Protein AF-A0A1K1LLT8-F1 (afdb_monomer_lite)

InterPro domains:
  IPR009057 Homedomain-like superfamily [SSF46689] (10-58)
  IPR018060 AraC-like, DNA binding HTH domain [PF12833] (1-56)
  IPR018060 AraC-like, DNA binding HTH domain [PS01124] (1-58)
  IPR018060 AraC-like, DNA binding HTH domain [SM00342] (1-57)
  IPR053142 Pyochelin receptor regulatory protein [PTHR47893] (1-57)

Radius of gyration: 10.52 Å; chains: 1; bounding box: 24×19×27 Å

Sequence (58 aa):
MTVLGYLANYRLGMARSFFADGKKAIGDIVYELGCRSPQHFSAAFRKKFGVAPGGLKK

Foldseek 3Di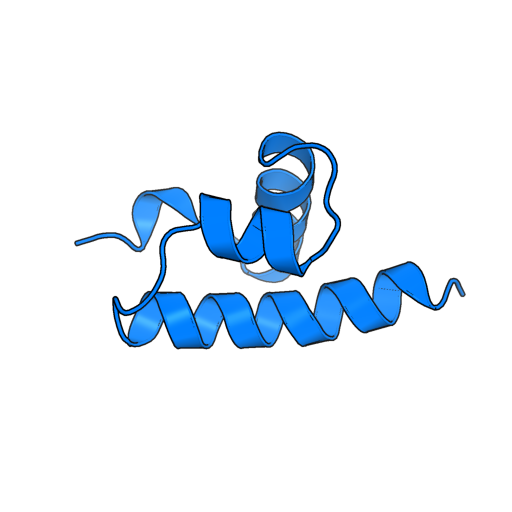:
DDPLVVLLVVLLVVLVVCLVVVPDDLVVSCVVSVPPDSVVSQVVSCVVPVDGSVVSHD

Structure (mmCIF, N/CA/C/O backbone):
data_AF-A0A1K1LLT8-F1
#
_entry.id   AF-A0A1K1LLT8-F1
#
loop_
_atom_site.group_PDB
_atom_site.id
_atom_site.type_symbol
_atom_site.label_atom_id
_atom_site.label_alt_id
_atom_site.label_comp_id
_atom_site.label_asym_id
_atom_site.label_entity_id
_atom_site.label_seq_id
_atom_site.pdbx_PDB_ins_code
_atom_site.Cartn_x
_atom_site.Cartn_y
_atom_site.Cartn_z
_atom_site.occupancy
_atom_site.B_iso_or_equiv
_atom_site.auth_seq_id
_atom_site.auth_comp_id
_atom_site.auth_asym_id
_atom_site.auth_atom_id
_atom_site.pdbx_PDB_model_num
ATOM 1 N N . MET A 1 1 ? 9.565 -6.478 -20.229 1.00 42.53 1 MET A N 1
ATOM 2 C CA . MET A 1 1 ? 8.376 -7.151 -19.658 1.00 42.53 1 MET A CA 1
ATOM 3 C C . MET A 1 1 ? 8.850 -8.105 -18.577 1.00 42.53 1 MET A C 1
ATOM 5 O O . MET A 1 1 ? 9.559 -9.044 -18.895 1.00 42.53 1 MET A O 1
ATOM 9 N N . THR A 1 2 ? 8.541 -7.846 -17.308 1.00 68.19 2 THR A N 1
ATOM 10 C CA . THR A 1 2 ? 8.911 -8.734 -16.193 1.00 68.19 2 THR A CA 1
ATOM 11 C C . THR A 1 2 ? 7.655 -9.389 -15.638 1.00 68.19 2 THR A C 1
ATOM 13 O O . THR A 1 2 ? 6.673 -8.705 -15.348 1.00 68.19 2 THR A O 1
ATOM 16 N N . VAL A 1 3 ? 7.699 -10.710 -15.457 1.00 70.31 3 VAL A N 1
ATOM 17 C CA . VAL A 1 3 ? 6.611 -11.526 -14.880 1.00 70.31 3 VAL A CA 1
ATOM 18 C C . VAL A 1 3 ? 6.122 -10.945 -13.547 1.00 70.31 3 VAL A C 1
ATOM 20 O O . VAL A 1 3 ? 4.923 -10.909 -13.277 1.00 70.31 3 VAL A O 1
ATOM 23 N N . LEU A 1 4 ? 7.042 -10.369 -12.767 1.00 70.38 4 LEU A N 1
ATOM 24 C CA . LEU A 1 4 ? 6.757 -9.655 -11.522 1.00 70.38 4 LEU A CA 1
ATOM 25 C C . LEU A 1 4 ? 5.749 -8.508 -11.681 1.00 70.38 4 LEU A C 1
ATOM 27 O O . LEU A 1 4 ? 4.895 -8.337 -10.818 1.00 70.38 4 LEU A O 1
ATOM 31 N N . GLY A 1 5 ? 5.808 -7.736 -12.771 1.00 72.19 5 GLY A N 1
ATOM 32 C CA . GLY A 1 5 ? 4.894 -6.611 -12.996 1.00 72.19 5 GLY A CA 1
ATOM 33 C C . GLY A 1 5 ? 3.470 -7.061 -13.328 1.00 72.19 5 GLY A C 1
ATOM 34 O O . GLY A 1 5 ? 2.500 -6.469 -12.853 1.00 72.19 5 GLY A O 1
ATOM 35 N N . TYR A 1 6 ? 3.337 -8.141 -14.100 1.00 78.44 6 TYR A N 1
ATOM 36 C CA . TYR A 1 6 ? 2.037 -8.737 -14.406 1.00 78.44 6 TYR A CA 1
ATOM 37 C C . TYR A 1 6 ? 1.408 -9.366 -13.159 1.00 78.44 6 TYR A C 1
ATOM 39 O O . TYR A 1 6 ? 0.250 -9.101 -12.839 1.00 78.44 6 TYR A O 1
ATOM 47 N N . LEU A 1 7 ? 2.202 -10.124 -12.402 1.00 76.38 7 LEU A N 1
ATOM 48 C CA . LEU A 1 7 ? 1.754 -10.757 -11.169 1.00 76.38 7 LEU A CA 1
ATOM 49 C C . LEU A 1 7 ? 1.359 -9.703 -10.125 1.00 76.38 7 LEU A C 1
ATOM 51 O O . LEU A 1 7 ? 0.295 -9.808 -9.517 1.00 76.38 7 LEU A O 1
ATOM 55 N N . ALA A 1 8 ? 2.156 -8.639 -9.970 1.00 73.94 8 ALA A N 1
ATOM 56 C CA . ALA A 1 8 ? 1.811 -7.506 -9.114 1.00 73.94 8 ALA A CA 1
ATOM 57 C C . ALA A 1 8 ? 0.470 -6.888 -9.522 1.00 73.94 8 ALA A C 1
ATOM 59 O O . ALA A 1 8 ? -0.381 -6.678 -8.668 1.00 73.94 8 ALA A O 1
ATOM 60 N N . ASN A 1 9 ? 0.236 -6.667 -10.817 1.00 78.00 9 ASN A N 1
ATOM 61 C CA . ASN A 1 9 ? -1.036 -6.153 -11.324 1.00 78.00 9 ASN A CA 1
ATOM 62 C C . ASN A 1 9 ? -2.234 -7.050 -11.001 1.00 78.00 9 ASN A C 1
ATOM 64 O O . ASN A 1 9 ? -3.276 -6.538 -10.593 1.00 78.00 9 ASN A O 1
ATOM 68 N N . TYR A 1 10 ? -2.088 -8.361 -11.176 1.00 81.19 10 TYR A N 1
ATOM 69 C CA . TYR A 1 10 ? -3.141 -9.322 -10.859 1.00 81.19 10 TYR A CA 1
ATOM 70 C C . TYR A 1 10 ? -3.491 -9.283 -9.370 1.00 81.19 10 TYR A C 1
ATOM 72 O O . TYR A 1 10 ? -4.644 -9.115 -8.971 1.00 81.19 10 TYR A O 1
ATOM 80 N N . ARG A 1 11 ? -2.463 -9.342 -8.529 1.00 77.25 11 ARG A N 1
ATOM 81 C CA . ARG A 1 11 ? -2.648 -9.369 -7.087 1.00 77.25 11 ARG A CA 1
ATOM 82 C C . ARG A 1 11 ? -3.101 -8.013 -6.512 1.00 77.25 11 ARG A C 1
ATOM 84 O O . ARG A 1 11 ? -3.817 -7.973 -5.520 1.00 77.25 11 ARG A O 1
ATOM 91 N N . LEU A 1 12 ? -2.757 -6.900 -7.163 1.00 77.69 12 LEU A N 1
ATOM 92 C CA . LEU A 1 12 ? -3.321 -5.569 -6.902 1.00 77.69 12 LEU A CA 1
ATOM 93 C C . LEU A 1 12 ? -4.846 -5.548 -7.130 1.00 77.69 12 LEU A C 1
ATOM 95 O O . LEU A 1 12 ? -5.577 -4.936 -6.352 1.00 77.69 12 LEU A O 1
ATOM 99 N N . GLY A 1 13 ? -5.336 -6.253 -8.155 1.00 80.06 13 GLY A N 1
ATOM 100 C CA . GLY A 1 13 ? -6.770 -6.468 -8.378 1.00 80.06 13 GLY A CA 1
ATOM 101 C C . GLY A 1 13 ? -7.431 -7.255 -7.244 1.00 80.06 13 GLY A C 1
ATOM 102 O O . GLY A 1 13 ? -8.480 -6.851 -6.747 1.00 80.06 13 GLY A O 1
ATOM 103 N N . MET A 1 14 ? -6.773 -8.316 -6.770 1.00 79.69 14 MET A N 1
ATOM 104 C CA . MET A 1 14 ? -7.225 -9.086 -5.604 1.00 79.69 14 MET A CA 1
ATOM 105 C C . MET A 1 14 ? -7.278 -8.232 -4.336 1.00 79.69 14 MET A C 1
ATOM 107 O O . MET A 1 14 ? -8.281 -8.252 -3.628 1.00 79.69 14 MET A O 1
ATOM 111 N N . ALA A 1 15 ? -6.245 -7.421 -4.092 1.00 77.31 15 ALA A N 1
ATOM 112 C CA . ALA A 1 15 ? -6.189 -6.492 -2.968 1.00 77.31 15 ALA A CA 1
ATOM 113 C C . ALA A 1 15 ? -7.408 -5.564 -2.938 1.00 77.31 15 ALA A C 1
ATOM 115 O O . ALA A 1 15 ? -8.040 -5.408 -1.899 1.00 77.31 15 ALA A O 1
ATOM 116 N N . ARG A 1 16 ? -7.791 -5.005 -4.093 1.00 77.69 16 ARG A N 1
ATOM 117 C CA . ARG A 1 16 ? -8.990 -4.166 -4.219 1.00 77.69 16 ARG A CA 1
ATOM 118 C C . ARG A 1 16 ? -10.265 -4.909 -3.815 1.00 77.69 16 ARG A C 1
ATOM 120 O O . ARG A 1 16 ? -11.101 -4.321 -3.139 1.00 77.69 16 ARG A O 1
ATOM 127 N N . SER A 1 17 ? -10.399 -6.179 -4.194 1.00 78.44 17 SER A N 1
ATOM 128 C CA . SER A 1 17 ? -11.543 -7.003 -3.790 1.00 78.44 17 SER A CA 1
ATOM 129 C C . SER A 1 17 ? -11.537 -7.279 -2.286 1.00 78.44 17 SER A C 1
ATOM 131 O O . SER A 1 17 ? -12.571 -7.156 -1.644 1.00 78.44 17 SER A O 1
ATOM 133 N N . PHE A 1 18 ? -10.373 -7.579 -1.701 1.00 76.81 18 PHE A N 1
ATOM 134 C CA . PHE A 1 18 ? -10.243 -7.779 -0.255 1.00 76.81 18 PHE A CA 1
ATOM 135 C C . PHE A 1 18 ? -10.556 -6.520 0.553 1.00 76.81 18 PHE A C 1
ATOM 137 O O . PHE A 1 18 ? -11.158 -6.621 1.619 1.00 76.81 18 PHE A O 1
ATOM 144 N N . PHE A 1 19 ? -10.175 -5.347 0.044 1.00 74.38 19 PHE A N 1
ATOM 145 C CA . PHE A 1 19 ? -10.533 -4.070 0.650 1.00 74.38 19 PHE A CA 1
ATOM 146 C C . PHE A 1 19 ? -12.029 -3.775 0.545 1.00 74.38 19 PHE A C 1
ATOM 148 O O . PHE A 1 19 ? -12.606 -3.293 1.510 1.00 74.38 19 PHE A O 1
ATOM 155 N N . ALA A 1 20 ? -12.662 -4.095 -0.587 1.00 73.62 20 ALA A N 1
ATOM 156 C CA . ALA A 1 20 ? -14.108 -3.948 -0.746 1.00 73.62 20 ALA A CA 1
ATOM 157 C C . ALA A 1 20 ? -14.900 -4.868 0.199 1.00 73.62 20 ALA A C 1
ATOM 159 O O . ALA A 1 20 ? -15.969 -4.494 0.665 1.00 73.62 20 ALA A O 1
ATOM 160 N N . ASP A 1 21 ? -14.359 -6.049 0.496 1.00 73.12 21 ASP A N 1
ATOM 161 C CA . ASP A 1 21 ? -14.965 -7.033 1.399 1.00 73.12 21 ASP A CA 1
ATOM 162 C C . ASP A 1 21 ? -14.597 -6.785 2.883 1.00 73.12 21 ASP A C 1
ATOM 164 O O . ASP A 1 21 ? -15.143 -7.413 3.781 1.00 73.12 21 ASP A O 1
ATOM 168 N N . GLY A 1 22 ? -13.629 -5.903 3.172 1.00 69.00 22 GLY A N 1
ATOM 169 C CA . GLY A 1 22 ? -13.113 -5.662 4.530 1.00 69.00 22 GLY A CA 1
ATOM 170 C C . GLY A 1 22 ? -12.381 -6.858 5.164 1.00 69.00 22 GLY A C 1
ATOM 171 O O . GLY A 1 22 ? -11.997 -6.805 6.330 1.00 69.00 22 GLY A O 1
ATOM 172 N N . LYS A 1 23 ? -12.161 -7.943 4.411 1.00 64.25 23 LYS A N 1
ATOM 173 C CA . LYS A 1 23 ? -11.724 -9.247 4.941 1.00 64.25 23 LYS A CA 1
ATOM 174 C C . LYS A 1 23 ? -10.228 -9.364 5.236 1.00 64.25 23 LYS A C 1
ATOM 176 O O . LYS A 1 23 ? -9.840 -10.283 5.951 1.00 64.25 23 LYS A O 1
ATOM 181 N N . LYS A 1 24 ? -9.368 -8.496 4.685 1.00 66.81 24 LYS A N 1
ATOM 182 C CA . LYS A 1 24 ? -7.908 -8.588 4.888 1.00 66.81 24 LYS A CA 1
ATOM 183 C C . LYS A 1 24 ? -7.233 -7.231 5.045 1.00 66.81 24 LYS A C 1
ATOM 185 O O . LYS A 1 24 ? -7.551 -6.259 4.360 1.00 66.81 24 LYS A O 1
ATOM 190 N N . ALA A 1 25 ? -6.240 -7.188 5.931 1.00 68.75 25 ALA A N 1
ATOM 191 C CA . ALA A 1 25 ? -5.370 -6.038 6.094 1.00 68.75 25 ALA A CA 1
ATOM 192 C C . ALA A 1 25 ? -4.345 -5.952 4.952 1.00 68.75 25 ALA A C 1
ATOM 194 O O . ALA A 1 25 ? -3.906 -6.945 4.379 1.00 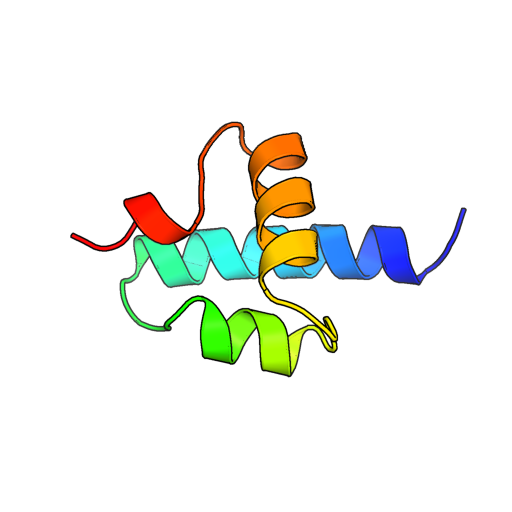68.75 25 ALA A O 1
ATOM 195 N N . ILE A 1 26 ? -3.907 -4.727 4.666 1.00 68.56 26 ILE A N 1
ATOM 196 C CA . ILE A 1 26 ? -2.873 -4.422 3.667 1.00 68.56 26 ILE A CA 1
ATOM 197 C C . ILE A 1 26 ? -1.587 -5.201 3.954 1.00 68.56 26 ILE A C 1
ATOM 199 O O . ILE A 1 26 ? -0.928 -5.631 3.019 1.00 68.56 26 ILE A O 1
ATOM 203 N N . GLY A 1 27 ? -1.243 -5.383 5.234 1.00 67.62 27 GLY A N 1
ATOM 204 C CA . GLY A 1 27 ? -0.051 -6.116 5.665 1.00 67.62 27 GLY A CA 1
ATOM 205 C C . GLY A 1 27 ? -0.046 -7.571 5.197 1.00 67.62 27 GLY A C 1
ATOM 206 O O . GLY A 1 27 ? 0.934 -7.990 4.589 1.00 67.62 27 GLY A O 1
ATOM 207 N N . ASP A 1 28 ? -1.154 -8.295 5.387 1.00 74.88 28 ASP A N 1
ATOM 208 C CA . ASP A 1 28 ? -1.314 -9.670 4.891 1.00 74.88 28 ASP A CA 1
ATOM 209 C C . ASP A 1 28 ? -1.179 -9.737 3.380 1.00 74.88 28 ASP A C 1
ATOM 211 O O . ASP A 1 28 ? -0.446 -10.565 2.852 1.00 74.88 28 ASP A O 1
ATOM 215 N N . ILE A 1 29 ? -1.832 -8.811 2.677 1.00 74.25 29 ILE A N 1
ATOM 216 C CA . ILE A 1 29 ? -1.763 -8.751 1.221 1.00 74.25 29 ILE A CA 1
ATOM 217 C C . ILE A 1 29 ? -0.311 -8.503 0.786 1.00 74.25 29 ILE A C 1
ATOM 219 O O . ILE A 1 29 ? 0.209 -9.235 -0.042 1.00 74.25 29 ILE A O 1
ATOM 223 N N . VAL A 1 30 ? 0.392 -7.538 1.380 1.00 74.50 30 VAL A N 1
ATOM 224 C CA . VAL A 1 30 ? 1.814 -7.247 1.106 1.00 74.50 30 VAL A CA 1
ATOM 225 C C . VAL A 1 30 ? 2.708 -8.467 1.332 1.00 74.50 30 VAL A C 1
ATOM 227 O O . VAL A 1 30 ? 3.603 -8.718 0.519 1.00 74.50 30 VAL A O 1
ATOM 230 N N . TYR A 1 31 ? 2.443 -9.228 2.391 1.00 74.94 31 TYR A N 1
ATOM 231 C CA . TYR A 1 31 ? 3.152 -10.462 2.700 1.00 74.94 31 TYR A CA 1
ATOM 232 C C . TYR A 1 31 ? 2.888 -11.548 1.641 1.00 74.94 31 TYR A C 1
ATOM 234 O O . TYR A 1 31 ? 3.831 -12.083 1.061 1.00 74.94 31 TYR A O 1
ATOM 242 N N . GLU A 1 32 ? 1.622 -11.787 1.284 1.00 68.88 32 GLU A N 1
ATOM 243 C CA . GLU A 1 32 ? 1.185 -12.751 0.253 1.00 68.88 32 GLU A CA 1
ATOM 244 C C . GLU A 1 32 ? 1.732 -12.404 -1.148 1.00 68.88 32 GLU A C 1
ATOM 246 O O . GLU A 1 32 ? 2.037 -13.260 -1.982 1.00 68.88 32 GLU A O 1
ATOM 251 N N . LEU A 1 33 ? 1.895 -11.109 -1.408 1.00 69.38 33 LEU A N 1
ATOM 252 C CA . LEU A 1 33 ? 2.466 -10.559 -2.631 1.00 69.38 33 LEU A CA 1
ATOM 253 C C . LEU A 1 33 ? 3.980 -10.765 -2.741 1.00 69.38 33 LEU A C 1
ATOM 255 O O . LEU A 1 33 ? 4.545 -10.543 -3.816 1.00 69.38 33 LEU A O 1
ATOM 259 N N . GLY A 1 34 ? 4.660 -11.136 -1.657 1.00 67.88 34 GLY A N 1
ATOM 260 C CA . GLY A 1 34 ? 6.120 -11.134 -1.603 1.00 67.88 34 GLY A CA 1
ATOM 261 C C . GLY A 1 34 ? 6.710 -9.728 -1.759 1.00 67.88 34 GLY A C 1
ATOM 262 O O . GLY A 1 34 ? 7.864 -9.571 -2.166 1.00 67.88 34 GLY A O 1
ATOM 263 N N . CYS A 1 35 ? 5.926 -8.681 -1.472 1.00 65.62 35 C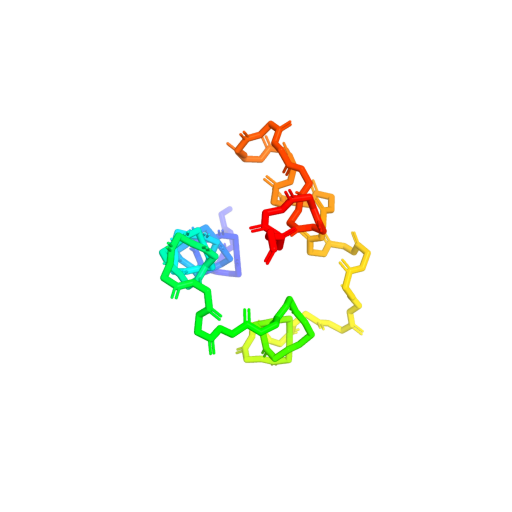YS A N 1
ATOM 264 C CA . CYS A 1 35 ? 6.459 -7.331 -1.402 1.00 65.62 35 CYS A CA 1
ATOM 265 C C . CYS A 1 35 ? 7.243 -7.206 -0.098 1.00 65.62 35 CYS A C 1
ATOM 267 O O . CYS A 1 35 ? 6.671 -7.216 0.985 1.00 65.62 35 CYS A O 1
ATOM 269 N N . ARG A 1 36 ? 8.561 -7.014 -0.210 1.00 64.81 36 ARG A N 1
ATOM 270 C CA . ARG A 1 36 ? 9.440 -6.805 0.952 1.00 64.81 36 ARG A CA 1
ATOM 271 C C . ARG A 1 36 ? 9.046 -5.609 1.819 1.00 64.81 36 ARG A C 1
ATOM 273 O O . ARG A 1 36 ? 9.445 -5.561 2.974 1.00 64.81 36 ARG A O 1
ATOM 280 N N . SER A 1 37 ? 8.304 -4.641 1.274 1.00 70.06 37 SER A N 1
ATOM 281 C CA . SER A 1 37 ? 7.869 -3.479 2.041 1.00 70.06 37 SER A CA 1
ATOM 282 C C . SER A 1 37 ? 6.474 -2.974 1.627 1.00 70.06 37 SER A C 1
ATOM 284 O O . SER A 1 37 ? 6.224 -2.782 0.428 1.00 70.06 37 SER A O 1
ATOM 286 N N . PRO A 1 38 ? 5.578 -2.684 2.594 1.00 72.94 38 PRO A N 1
ATOM 287 C CA . PRO A 1 38 ? 4.244 -2.127 2.346 1.00 72.94 38 PRO A CA 1
ATOM 288 C C . PRO A 1 38 ? 4.258 -0.761 1.650 1.00 72.94 38 PRO A C 1
ATOM 290 O O . PRO A 1 38 ? 3.282 -0.383 1.000 1.00 72.94 38 PRO A O 1
ATOM 293 N N . GLN A 1 39 ? 5.357 -0.013 1.767 1.00 74.38 39 GLN A N 1
ATOM 294 C CA . GLN A 1 39 ? 5.519 1.305 1.147 1.00 74.38 39 GLN A CA 1
ATOM 295 C C . GLN A 1 39 ? 5.604 1.205 -0.381 1.00 74.38 39 GLN A C 1
ATOM 297 O O . GLN A 1 39 ? 4.889 1.919 -1.086 1.00 74.38 39 GLN A O 1
ATOM 302 N N . HIS A 1 40 ? 6.398 0.263 -0.903 1.00 76.38 40 HIS A N 1
ATOM 303 C CA . HIS A 1 40 ? 6.472 -0.004 -2.344 1.00 76.38 40 HIS A CA 1
ATOM 304 C C . HIS A 1 40 ? 5.132 -0.490 -2.893 1.00 76.38 40 HIS A C 1
ATOM 306 O O . HIS A 1 40 ? 4.702 -0.053 -3.961 1.00 76.38 40 HIS A O 1
ATOM 312 N N . PHE A 1 41 ? 4.447 -1.350 -2.137 1.00 77.69 41 PHE A N 1
ATOM 313 C CA . PHE A 1 41 ? 3.108 -1.793 -2.498 1.00 77.69 41 PHE A CA 1
ATOM 314 C C . PHE A 1 41 ? 2.120 -0.629 -2.550 1.00 77.69 41 PHE A C 1
ATOM 316 O O . PHE A 1 41 ? 1.414 -0.475 -3.540 1.00 77.69 41 PHE A O 1
ATOM 323 N N . SER A 1 42 ? 2.099 0.224 -1.525 1.00 77.38 42 SER A N 1
ATOM 324 C CA . SER A 1 42 ? 1.190 1.372 -1.461 1.00 77.38 42 SER A CA 1
ATOM 325 C C . SER A 1 42 ? 1.437 2.350 -2.607 1.00 77.38 42 SER A C 1
ATOM 327 O O . SER A 1 42 ? 0.482 2.845 -3.202 1.00 77.38 42 SER A O 1
ATOM 329 N N . ALA A 1 43 ? 2.700 2.577 -2.978 1.00 81.00 43 ALA A N 1
ATOM 330 C CA . ALA A 1 43 ? 3.054 3.382 -4.142 1.00 81.00 43 ALA A CA 1
ATOM 331 C C . ALA A 1 43 ? 2.54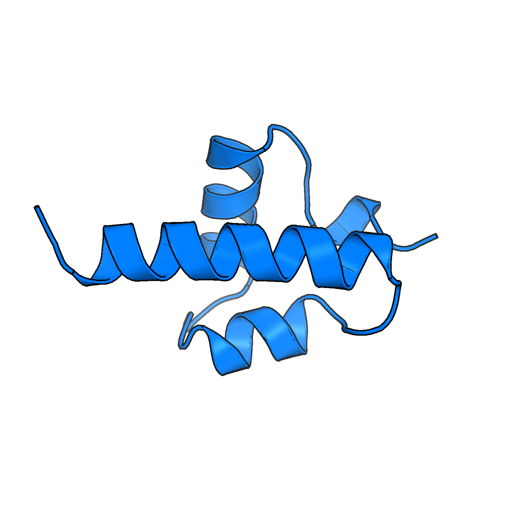0 2.758 -5.451 1.00 81.00 43 ALA A C 1
ATOM 333 O O . ALA A 1 43 ? 1.934 3.456 -6.264 1.00 81.00 43 ALA A O 1
ATOM 334 N N . ALA A 1 44 ? 2.726 1.448 -5.645 1.00 78.56 44 ALA A N 1
ATOM 335 C CA . ALA A 1 44 ? 2.241 0.732 -6.826 1.00 78.56 44 ALA A CA 1
ATOM 336 C C . ALA A 1 44 ? 0.704 0.683 -6.895 1.00 78.56 44 ALA A C 1
ATOM 338 O O . ALA A 1 44 ? 0.122 0.919 -7.953 1.00 78.56 44 ALA A O 1
ATOM 339 N N . PHE A 1 45 ? 0.045 0.441 -5.761 1.00 80.62 45 PHE A N 1
ATOM 340 C CA . PHE A 1 45 ? -1.408 0.413 -5.637 1.00 80.62 45 PHE A CA 1
ATOM 341 C C . PHE A 1 45 ? -2.007 1.787 -5.928 1.00 80.62 45 PHE A C 1
ATOM 343 O O . PHE A 1 45 ? -2.901 1.897 -6.764 1.00 80.62 45 PHE A O 1
ATOM 350 N N . ARG A 1 46 ? -1.444 2.852 -5.346 1.00 81.94 46 ARG A N 1
ATOM 351 C CA . ARG A 1 46 ? -1.866 4.227 -5.631 1.00 81.94 46 ARG A CA 1
ATOM 352 C C . ARG A 1 46 ? -1.620 4.606 -7.088 1.00 81.94 46 ARG A C 1
ATOM 354 O O . ARG A 1 46 ? -2.456 5.266 -7.687 1.00 81.94 46 ARG A O 1
ATOM 361 N N . LYS A 1 47 ? -0.516 4.160 -7.692 1.00 83.44 47 LYS A N 1
ATOM 362 C CA . LYS A 1 47 ? -0.233 4.409 -9.114 1.00 83.44 47 LYS A CA 1
ATOM 363 C C . LYS A 1 47 ? -1.233 3.708 -10.041 1.00 83.44 47 LYS A C 1
ATOM 365 O O . LYS A 1 47 ? -1.521 4.230 -11.110 1.00 83.44 47 LYS 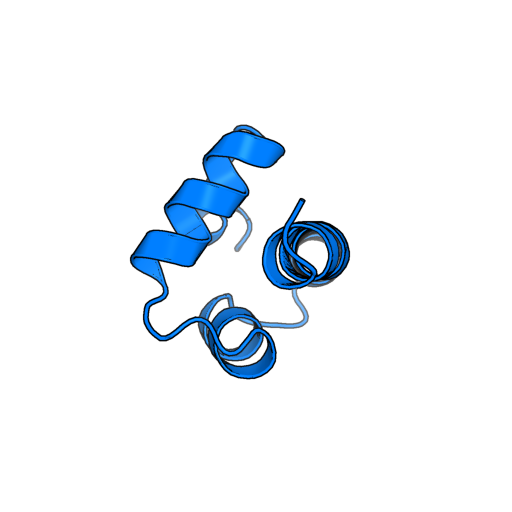A O 1
ATOM 370 N N . LYS A 1 48 ? -1.760 2.545 -9.642 1.00 82.19 48 LYS A N 1
ATOM 371 C CA . LYS A 1 48 ? -2.724 1.770 -10.435 1.00 82.19 48 LYS A CA 1
ATOM 372 C C . LYS A 1 48 ? -4.181 2.192 -10.223 1.00 82.19 48 LYS A C 1
ATOM 374 O O . LYS A 1 48 ? -4.930 2.249 -11.189 1.00 82.19 48 LYS A O 1
ATOM 379 N N . PHE A 1 49 ? -4.583 2.459 -8.982 1.00 80.19 49 PHE A N 1
ATOM 380 C CA . PHE A 1 49 ? -5.979 2.726 -8.614 1.00 80.19 49 PHE A CA 1
ATOM 381 C C . PHE A 1 49 ? -6.253 4.172 -8.192 1.00 80.19 49 PHE A C 1
ATOM 383 O O . PHE A 1 49 ? -7.397 4.510 -7.916 1.00 80.19 49 PHE A O 1
ATOM 390 N N . GLY A 1 50 ? -5.230 5.019 -8.077 1.00 78.75 50 GLY A N 1
ATOM 391 C CA . GLY A 1 50 ? -5.363 6.409 -7.621 1.00 78.75 50 GLY A CA 1
ATOM 392 C C . GLY A 1 50 ? -5.611 6.575 -6.117 1.00 78.75 50 GLY A C 1
ATOM 393 O O . GLY A 1 50 ? -5.474 7.677 -5.599 1.00 78.75 50 GLY A O 1
ATOM 394 N N . VAL A 1 51 ? -5.917 5.496 -5.392 1.00 75.88 51 VAL A N 1
ATOM 395 C CA . VAL A 1 51 ? -6.260 5.514 -3.962 1.00 75.88 51 VAL A CA 1
ATOM 396 C C . VAL A 1 51 ? -5.207 4.804 -3.115 1.00 75.88 51 VAL A C 1
ATOM 398 O O . VAL A 1 51 ? -4.558 3.867 -3.574 1.00 75.88 51 VAL A O 1
ATOM 401 N N . ALA A 1 52 ? -5.005 5.255 -1.874 1.00 69.31 52 ALA A N 1
ATOM 402 C CA . ALA A 1 52 ? -4.115 4.582 -0.932 1.00 69.31 52 ALA A CA 1
ATOM 403 C C . ALA A 1 52 ? -4.833 3.377 -0.298 1.00 69.31 52 ALA A C 1
ATOM 405 O O . ALA A 1 52 ? -5.977 3.523 0.136 1.00 69.31 52 ALA A O 1
ATOM 406 N N . PRO A 1 53 ? -4.175 2.211 -0.167 1.00 67.25 53 PRO A N 1
ATOM 407 C CA . PRO A 1 53 ? 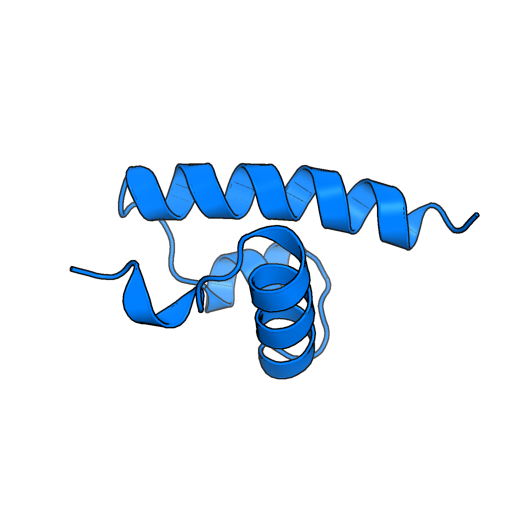-4.814 1.026 0.404 1.00 67.25 53 PRO A CA 1
ATOM 408 C C . PRO A 1 53 ? -5.200 1.239 1.884 1.00 67.25 53 PRO A C 1
ATOM 410 O O . PRO A 1 53 ? -6.161 0.647 2.361 1.00 67.25 53 PRO A O 1
ATOM 413 N N . GLY A 1 54 ? -4.499 2.145 2.587 1.00 61.94 54 GLY A N 1
ATOM 414 C CA . GLY A 1 54 ? -4.772 2.567 3.971 1.00 61.94 54 GLY A CA 1
ATOM 415 C C . GLY A 1 54 ? -6.139 3.207 4.190 1.00 61.94 54 GLY A C 1
ATOM 416 O O . GLY A 1 54 ? -6.716 3.032 5.255 1.00 61.94 54 GLY A O 1
ATOM 417 N N . GLY A 1 55 ? -6.663 3.911 3.183 1.00 57.38 55 GLY A N 1
ATOM 418 C CA . GLY A 1 55 ? -7.930 4.642 3.283 1.00 57.38 55 GLY A CA 1
ATOM 419 C C . GLY A 1 55 ? -9.170 3.808 2.960 1.00 57.38 55 GLY A C 1
ATOM 420 O O . GLY A 1 55 ? -10.275 4.323 3.054 1.00 57.38 55 GLY A O 1
ATOM 421 N N . LEU A 1 56 ? -9.004 2.544 2.555 1.00 58.41 56 LEU A N 1
ATOM 422 C CA . LEU A 1 56 ? -10.127 1.647 2.257 1.00 58.41 56 LEU A CA 1
ATOM 423 C C . LEU A 1 56 ? -10.646 0.905 3.496 1.00 58.41 56 LEU A C 1
ATOM 425 O O . LEU A 1 56 ? -11.678 0.245 3.419 1.00 58.41 56 LEU A O 1
ATOM 429 N N . LYS A 1 57 ? -9.949 1.008 4.633 1.00 45.19 57 LYS A N 1
ATOM 430 C CA . LYS A 1 57 ? -10.478 0.553 5.918 1.00 45.19 57 LYS A CA 1
ATOM 431 C C . LYS A 1 57 ? -11.504 1.578 6.403 1.00 45.19 57 LYS A C 1
ATOM 433 O O . LYS A 1 57 ? -11.117 2.695 6.742 1.00 45.19 57 LYS A O 1
ATOM 438 N N . LYS A 1 58 ? -12.782 1.201 6.400 1.00 40.41 58 LYS A N 1
ATOM 439 C CA . LYS A 1 58 ? -13.810 1.852 7.215 1.00 40.41 58 LYS A CA 1
ATOM 440 C C . LYS A 1 58 ? -13.906 1.134 8.554 1.00 40.41 58 LYS A C 1
ATOM 442 O O . LYS A 1 58 ? -13.715 -0.103 8.546 1.00 40.41 58 LYS A O 1
#

Organism: NCBI:txid1004

Secondary structure (DSSP, 8-state):
--HHHHHHHHHHHHHHHHHHHT-S-HHHHHHHTT-S-HHHHHHHHHHHHSS-GGGG--

pLDDT: mean 71.88, std 8.98, range [40.41, 83.44]